Protein AF-A0AAD9IER8-F1 (afdb_monomer)

Organism: Prototheca wickerhamii (NCBI:txid3111)

Secondary structure (DSSP, 8-state):
-PPP---TTGGGSTTTHHHHSSTTSTT--SEEE-TTS-EEEPPPPPPGGG--SS--SS-HHHHHHHHHHHHHHHHHHHTTT--S-S--HHHHHHHHHHH--

Structure (mmCIF, N/CA/C/O backbone):
data_AF-A0AAD9IER8-F1
#
_entry.id   AF-A0AAD9IER8-F1
#
loop_
_atom_site.group_PDB
_atom_site.id
_atom_site.type_symbol
_atom_site.label_atom_id
_atom_site.label_alt_id
_atom_site.label_comp_id
_atom_site.label_asym_id
_atom_site.label_entity_id
_atom_site.label_seq_id
_atom_site.pdbx_PDB_ins_code
_atom_site.Cartn_x
_atom_site.Cartn_y
_atom_site.Cartn_z
_atom_site.occupancy
_atom_site.B_iso_or_equiv
_atom_site.auth_seq_id
_atom_site.auth_comp_id
_atom_site.auth_asym_id
_atom_site.auth_atom_id
_atom_site.pdbx_PDB_model_num
ATOM 1 N N . MET A 1 1 ? -27.867 47.187 26.205 1.00 40.00 1 MET A N 1
ATOM 2 C CA . MET A 1 1 ? -27.860 45.707 26.234 1.00 40.00 1 MET A CA 1
ATOM 3 C C . MET A 1 1 ? -26.607 45.228 25.512 1.00 40.00 1 MET A C 1
ATOM 5 O O . MET A 1 1 ? -26.316 45.728 24.435 1.00 40.00 1 MET A O 1
ATOM 9 N N . LEU A 1 2 ? -25.810 44.392 26.179 1.00 43.34 2 LEU A N 1
ATOM 10 C CA . LEU A 1 2 ? -24.429 44.041 25.833 1.00 43.34 2 LEU A CA 1
ATOM 11 C C . LEU A 1 2 ? -24.341 43.143 24.592 1.00 43.34 2 LEU A C 1
ATOM 13 O O . LEU A 1 2 ? -24.964 42.087 24.543 1.00 43.34 2 LEU A O 1
ATOM 17 N N . VAL A 1 3 ? -23.515 43.541 23.624 1.00 50.06 3 VAL A N 1
ATOM 18 C CA . VAL A 1 3 ? -23.120 42.708 22.479 1.00 50.06 3 VAL A CA 1
ATOM 19 C C . VAL A 1 3 ? -22.021 41.748 22.951 1.00 50.06 3 VAL A C 1
ATOM 21 O O . VAL A 1 3 ? -20.953 42.229 23.347 1.00 50.06 3 VAL A O 1
ATOM 24 N N . PRO A 1 4 ? -22.210 40.415 22.942 1.00 45.28 4 PRO A N 1
ATOM 25 C CA . PRO A 1 4 ? -21.134 39.521 23.326 1.00 45.28 4 PRO A CA 1
ATOM 26 C C . PRO A 1 4 ? -20.086 39.480 22.212 1.00 45.28 4 PRO A C 1
ATOM 28 O O . PRO A 1 4 ? -20.384 39.259 21.035 1.00 45.28 4 PRO A O 1
ATOM 31 N N . ARG A 1 5 ? -18.833 39.721 22.605 1.00 54.75 5 ARG A N 1
ATOM 32 C CA . ARG A 1 5 ? -17.658 39.642 21.738 1.00 54.75 5 ARG A CA 1
ATOM 33 C C . ARG A 1 5 ? -17.545 38.232 21.163 1.00 54.75 5 ARG A C 1
ATOM 35 O O . ARG A 1 5 ? -17.289 37.277 21.890 1.00 54.75 5 ARG A O 1
ATOM 42 N N . ARG A 1 6 ? -17.722 38.106 19.847 1.00 52.78 6 ARG A N 1
ATOM 43 C CA . ARG A 1 6 ? -17.488 36.860 19.112 1.00 52.78 6 ARG A CA 1
ATOM 44 C C . ARG A 1 6 ? -15.972 36.647 19.041 1.00 52.78 6 ARG A C 1
ATOM 46 O O . ARG A 1 6 ? -15.278 37.300 18.267 1.00 52.78 6 ARG A O 1
ATOM 53 N N . ASP A 1 7 ? -15.469 35.812 19.947 1.00 52.22 7 ASP A N 1
ATOM 54 C CA . ASP A 1 7 ? -14.054 35.487 20.108 1.00 52.22 7 ASP A CA 1
ATOM 55 C C . ASP A 1 7 ? -13.480 34.898 18.806 1.00 52.22 7 ASP A C 1
ATOM 57 O O . ASP A 1 7 ? -13.922 33.868 18.293 1.00 52.22 7 ASP A O 1
ATOM 61 N N . ARG A 1 8 ? -12.484 35.601 18.267 1.00 55.72 8 ARG A N 1
ATOM 62 C CA . ARG A 1 8 ? -11.805 35.384 16.982 1.00 55.72 8 ARG A CA 1
ATOM 63 C C . ARG A 1 8 ? -10.857 34.170 16.995 1.00 55.72 8 ARG A C 1
ATOM 65 O O . ARG A 1 8 ? -10.028 34.053 16.101 1.00 55.72 8 ARG A O 1
ATOM 72 N N . ARG A 1 9 ? -10.929 33.283 17.999 1.00 53.50 9 ARG A N 1
ATOM 73 C CA . ARG A 1 9 ? -9.944 32.200 18.227 1.00 53.50 9 ARG A CA 1
ATOM 74 C C . ARG A 1 9 ? -10.281 30.813 17.654 1.00 53.50 9 ARG A C 1
ATOM 76 O O . ARG A 1 9 ? -9.428 29.934 17.719 1.00 53.50 9 ARG A O 1
ATOM 83 N N . ARG A 1 10 ? -11.471 30.552 17.094 1.00 44.66 10 ARG A N 1
ATOM 84 C CA . ARG A 1 10 ? -11.896 29.164 16.755 1.00 44.66 10 ARG A CA 1
ATOM 85 C C . ARG A 1 10 ? -11.536 28.632 15.363 1.00 44.66 10 ARG A C 1
ATOM 87 O O . ARG A 1 10 ? -11.694 27.436 15.135 1.00 44.66 10 ARG A O 1
ATOM 94 N N . HIS A 1 11 ? -11.017 29.453 14.451 1.00 41.81 11 HIS A N 1
ATOM 95 C CA . HIS A 1 11 ? -10.789 29.029 13.059 1.00 41.81 11 HIS A CA 1
ATOM 96 C C . HIS A 1 11 ? -9.614 28.058 12.841 1.00 41.81 11 HIS A C 1
ATOM 98 O O . HIS A 1 11 ? -9.449 27.560 11.734 1.00 41.81 11 HIS A O 1
ATOM 104 N N . VAL A 1 12 ? -8.828 27.732 13.871 1.00 48.41 12 VAL A N 1
ATOM 105 C CA . VAL A 1 12 ? -7.641 26.871 13.707 1.00 48.41 12 VAL A CA 1
ATOM 106 C C . VAL A 1 12 ? -7.977 25.366 13.759 1.00 48.41 12 VAL A C 1
ATOM 108 O O . VAL A 1 12 ? -7.233 24.554 13.225 1.00 48.41 12 VAL A O 1
ATOM 111 N N . ARG A 1 13 ? -9.106 24.948 14.357 1.00 46.91 13 ARG A N 1
ATOM 112 C CA . ARG A 1 13 ? -9.350 23.522 14.686 1.00 46.91 13 ARG A CA 1
ATOM 113 C C . ARG A 1 13 ? -10.116 22.701 13.638 1.00 46.91 13 ARG A C 1
ATOM 115 O O . ARG A 1 13 ? -9.999 21.481 13.638 1.00 46.91 13 ARG A O 1
ATOM 122 N N . ALA A 1 14 ? -10.853 23.339 12.727 1.00 42.69 14 ALA A N 1
ATOM 123 C CA . ALA A 1 14 ? -11.736 22.641 11.780 1.00 42.69 14 ALA A CA 1
ATOM 124 C C . ALA A 1 14 ? -11.006 21.947 10.611 1.00 42.69 14 ALA A C 1
ATOM 126 O O . ALA A 1 14 ? -11.556 21.040 9.998 1.00 42.69 14 ALA A O 1
ATOM 127 N N . PHE A 1 15 ? -9.760 22.322 10.315 1.00 43.19 15 PHE A N 1
ATOM 128 C CA . PHE A 1 15 ? -8.997 21.717 9.215 1.00 43.19 15 PHE A CA 1
ATOM 129 C C . PHE A 1 15 ? -8.209 20.453 9.607 1.00 43.19 15 PHE A C 1
ATOM 131 O O . PHE A 1 15 ? -7.618 19.819 8.734 1.00 43.19 15 PHE A O 1
ATOM 138 N N . HIS A 1 16 ? -8.192 20.057 10.888 1.00 44.38 16 HIS A N 1
ATOM 139 C CA . HIS A 1 16 ? -7.397 18.908 11.345 1.00 44.38 16 HIS A CA 1
ATOM 140 C C . HIS A 1 16 ? -8.144 17.565 11.301 1.00 44.38 16 HIS A C 1
ATOM 142 O O . HIS A 1 16 ? -7.538 16.558 10.946 1.00 44.38 16 HIS A O 1
ATOM 148 N N . ALA A 1 17 ? -9.448 17.527 11.594 1.00 44.72 17 ALA A N 1
ATOM 149 C CA . ALA A 1 17 ? -10.189 16.265 11.721 1.00 44.72 17 ALA A CA 1
ATOM 150 C C . ALA A 1 17 ? -10.345 15.507 10.386 1.00 44.72 17 ALA A C 1
ATOM 152 O O . ALA A 1 17 ? -10.136 14.298 10.335 1.00 44.72 17 ALA A O 1
ATOM 153 N N . ALA A 1 18 ? -10.599 16.212 9.278 1.00 41.69 18 ALA A N 1
ATOM 154 C CA . ALA A 1 18 ? -10.683 15.594 7.948 1.00 41.69 18 ALA A CA 1
ATOM 155 C C . ALA A 1 18 ? -9.317 15.130 7.397 1.00 41.69 18 ALA A C 1
ATOM 157 O O . ALA A 1 18 ? -9.268 14.323 6.473 1.00 41.69 18 ALA A O 1
ATOM 158 N N . ARG A 1 19 ? -8.198 15.602 7.972 1.00 45.34 19 ARG A N 1
ATOM 159 C CA . ARG A 1 19 ? -6.845 15.151 7.607 1.00 45.34 19 ARG A CA 1
ATOM 160 C C . ARG A 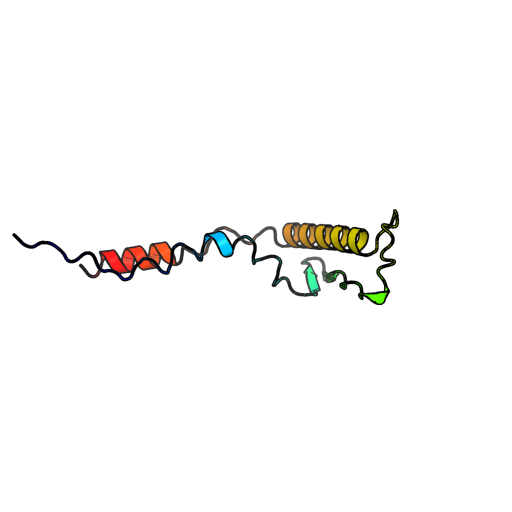1 19 ? -6.424 13.847 8.293 1.00 45.34 19 ARG A C 1
ATOM 162 O O . ARG A 1 19 ? -5.510 13.194 7.805 1.00 45.34 19 ARG A O 1
ATOM 169 N N . LEU A 1 20 ? -7.062 13.458 9.396 1.00 46.56 20 LEU A N 1
ATOM 170 C CA . LEU A 1 20 ? -6.589 12.352 10.240 1.00 46.56 20 LEU A CA 1
ATOM 171 C C . LEU A 1 20 ? -7.035 10.959 9.768 1.00 4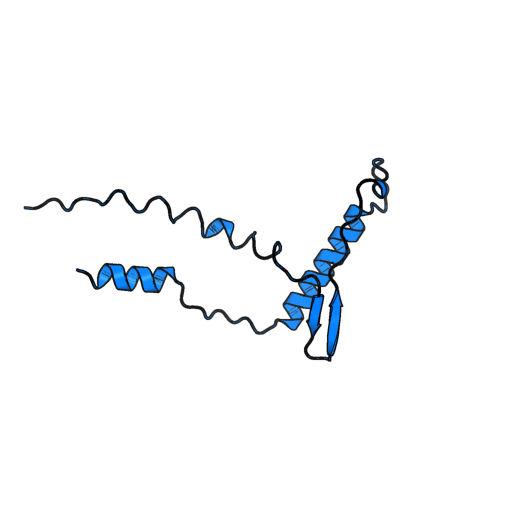6.56 20 LEU A C 1
ATOM 173 O O . LEU A 1 20 ? -6.294 10.002 9.968 1.00 46.56 20 LEU A O 1
ATOM 177 N N . ALA A 1 21 ? -8.174 10.831 9.080 1.00 44.06 21 ALA A N 1
ATOM 178 C CA . ALA A 1 21 ? -8.631 9.540 8.547 1.00 44.06 21 ALA A CA 1
ATOM 179 C C . ALA A 1 21 ? -7.738 9.001 7.410 1.00 44.06 21 ALA A C 1
ATOM 181 O O . ALA A 1 21 ? -7.611 7.791 7.251 1.00 44.06 21 ALA A O 1
ATOM 182 N N . LEU A 1 22 ? -7.071 9.886 6.660 1.00 45.75 22 LEU A N 1
ATOM 183 C CA . LEU A 1 22 ? -6.053 9.505 5.672 1.00 45.75 22 LEU A CA 1
ATOM 184 C C . LEU A 1 22 ? -4.685 9.194 6.305 1.00 45.75 22 LEU A C 1
ATOM 186 O O . LEU A 1 22 ? -3.883 8.510 5.687 1.00 45.75 22 LEU A O 1
ATOM 190 N N . ALA A 1 23 ? -4.408 9.669 7.523 1.00 44.12 23 ALA A N 1
ATOM 191 C CA . ALA A 1 23 ? -3.078 9.593 8.138 1.00 44.12 23 ALA A CA 1
ATOM 192 C C . ALA A 1 23 ? -2.814 8.296 8.934 1.00 44.12 23 ALA A C 1
ATOM 194 O O . ALA A 1 23 ? -1.715 8.100 9.452 1.00 44.12 23 ALA A O 1
ATOM 195 N N . LEU A 1 24 ? -3.806 7.408 9.061 1.00 50.44 24 LEU A N 1
ATOM 196 C CA . LEU A 1 24 ? -3.699 6.188 9.875 1.00 50.44 24 LEU A CA 1
ATOM 197 C C . LEU A 1 24 ? -3.004 5.017 9.158 1.00 50.44 24 LEU A C 1
ATOM 199 O O . LEU A 1 24 ? -2.580 4.076 9.826 1.00 50.44 24 LEU A O 1
ATOM 203 N N . THR A 1 25 ? -2.825 5.073 7.835 1.00 52.56 25 THR A N 1
ATOM 204 C CA . THR A 1 25 ? -1.985 4.103 7.104 1.00 52.56 25 THR A CA 1
ATOM 205 C C . THR A 1 25 ? -0.497 4.439 7.164 1.00 52.56 25 THR A C 1
ATOM 207 O O . THR A 1 25 ? 0.322 3.536 7.027 1.00 52.56 25 THR A O 1
ATOM 210 N N . ASP A 1 26 ? -0.139 5.702 7.411 1.00 55.28 26 ASP A N 1
ATOM 211 C CA . ASP A 1 26 ? 1.257 6.169 7.422 1.00 55.28 26 ASP A CA 1
ATOM 212 C C . ASP A 1 26 ? 2.040 5.779 8.688 1.00 55.28 26 ASP A C 1
ATOM 214 O O . ASP A 1 26 ? 3.263 5.837 8.695 1.00 55.28 26 ASP A O 1
ATOM 218 N N . ASN A 1 27 ? 1.364 5.359 9.765 1.00 62.50 27 ASN A N 1
ATOM 219 C CA . ASN A 1 27 ? 2.006 4.992 11.039 1.00 62.50 27 ASN A CA 1
ATOM 220 C C . ASN A 1 27 ? 1.725 3.542 11.473 1.00 62.50 27 ASN A C 1
ATOM 222 O O . ASN A 1 27 ? 1.738 3.230 12.666 1.00 62.50 27 ASN A O 1
ATOM 226 N N . LEU A 1 28 ? 1.430 2.640 10.532 1.00 67.62 28 LEU A N 1
ATOM 227 C CA . LEU A 1 28 ? 1.269 1.225 10.863 1.00 67.62 28 LEU A CA 1
ATOM 228 C C . LEU A 1 28 ? 2.658 0.589 11.090 1.00 67.62 28 LEU A C 1
ATOM 230 O O . LEU A 1 28 ? 3.530 0.769 10.242 1.00 67.62 28 LEU A O 1
ATOM 234 N N . PRO A 1 29 ? 2.888 -0.133 12.207 1.00 76.12 29 PRO A N 1
ATOM 235 C CA . PRO A 1 29 ? 4.194 -0.717 12.496 1.00 76.12 29 PRO A CA 1
ATOM 236 C C . PRO A 1 29 ? 4.586 -1.749 11.434 1.00 76.12 29 PRO A C 1
ATOM 238 O O . PRO A 1 29 ? 3.725 -2.445 10.891 1.00 76.12 29 PRO A O 1
ATOM 241 N N . ASP A 1 30 ? 5.893 -1.882 11.189 1.00 81.94 30 ASP A N 1
ATOM 242 C CA . ASP A 1 30 ? 6.436 -2.792 10.169 1.00 81.94 30 ASP A CA 1
ATOM 243 C C . ASP A 1 30 ? 6.152 -4.271 10.466 1.00 81.94 30 ASP A C 1
ATOM 245 O O . ASP A 1 30 ? 6.167 -5.101 9.562 1.00 81.94 30 ASP A O 1
ATOM 249 N N . SER A 1 31 ? 5.836 -4.606 11.718 1.00 84.56 31 SER A N 1
ATOM 250 C CA . SER A 1 31 ? 5.387 -5.941 12.103 1.00 84.56 31 SER A CA 1
ATOM 251 C C . SER A 1 31 ? 4.208 -5.883 13.070 1.00 84.56 31 SER A C 1
ATOM 253 O O . SER A 1 31 ? 4.141 -5.030 13.958 1.00 84.56 31 SER A O 1
ATOM 255 N N . VAL A 1 32 ? 3.257 -6.801 12.893 1.00 84.25 32 VAL A N 1
ATOM 256 C CA . VAL A 1 32 ? 2.080 -6.951 13.757 1.00 84.25 32 VAL A CA 1
ATOM 257 C C . VAL A 1 32 ? 1.998 -8.403 14.212 1.00 84.25 32 VAL A C 1
ATOM 259 O O . VAL A 1 32 ? 1.849 -9.307 13.391 1.00 84.25 32 VAL A O 1
ATOM 262 N N . ALA A 1 33 ? 2.079 -8.623 15.523 1.00 85.00 33 ALA A N 1
ATOM 263 C CA . ALA A 1 33 ? 1.826 -9.929 16.121 1.00 85.00 33 ALA A CA 1
ATOM 264 C C . ALA A 1 33 ? 0.315 -10.212 16.130 1.00 85.00 33 ALA A C 1
ATOM 266 O O . ALA A 1 33 ? -0.477 -9.410 16.630 1.00 85.00 33 ALA A O 1
ATOM 267 N N . LEU A 1 34 ? -0.081 -11.342 15.553 1.00 77.88 34 LEU A N 1
ATOM 268 C CA . LEU A 1 34 ? -1.448 -11.849 15.547 1.00 77.88 34 LEU A CA 1
ATOM 269 C C . LEU A 1 34 ? -1.732 -12.647 16.828 1.00 77.88 34 LEU A C 1
ATOM 271 O O . LEU A 1 34 ? -0.809 -13.221 17.411 1.00 77.88 34 LEU A O 1
ATOM 275 N N . PRO A 1 35 ? -3.006 -12.743 17.246 1.00 72.81 35 PRO A N 1
ATOM 276 C CA . PRO A 1 35 ? -3.404 -13.533 18.415 1.00 72.81 35 PRO A CA 1
ATOM 277 C C . PRO A 1 35 ? -3.044 -15.022 18.295 1.00 72.81 35 PRO A C 1
ATOM 279 O O . PRO A 1 35 ? -2.775 -15.664 19.305 1.00 72.81 35 PRO A O 1
ATOM 282 N N . ASP A 1 36 ? -2.955 -15.547 17.071 1.00 77.75 36 ASP A N 1
ATOM 283 C CA . ASP A 1 36 ? -2.612 -16.949 16.795 1.00 77.75 36 ASP A CA 1
ATOM 284 C C . ASP A 1 36 ? -1.094 -17.223 16.866 1.00 77.75 36 ASP A C 1
ATOM 286 O O . ASP A 1 36 ? -0.622 -18.286 16.470 1.00 77.75 36 ASP A O 1
ATOM 290 N N . GLY A 1 37 ? -0.301 -16.246 17.324 1.00 79.50 37 GLY A N 1
ATOM 291 C CA . GLY A 1 37 ? 1.160 -16.331 17.415 1.00 79.50 37 GLY A CA 1
ATOM 292 C C . GLY A 1 37 ? 1.896 -16.106 16.090 1.00 79.50 37 GLY A C 1
ATOM 293 O O . GLY A 1 37 ? 3.125 -16.082 16.070 1.00 79.50 37 GLY A O 1
ATOM 294 N N . ALA A 1 38 ? 1.173 -15.911 14.985 1.00 84.38 38 ALA A N 1
ATOM 295 C CA . ALA A 1 38 ? 1.758 -15.552 13.698 1.00 84.38 38 ALA A CA 1
ATOM 296 C C . ALA A 1 38 ? 2.137 -14.060 13.656 1.00 84.38 38 ALA A C 1
ATOM 298 O O . ALA A 1 38 ? 1.399 -13.208 14.139 1.00 84.38 38 ALA A O 1
ATOM 299 N N . THR A 1 39 ? 3.262 -13.714 13.035 1.00 88.00 39 THR A N 1
ATOM 300 C CA . THR A 1 39 ? 3.666 -12.310 12.845 1.00 88.00 39 THR A CA 1
ATOM 301 C C . THR A 1 39 ? 3.472 -11.921 11.388 1.00 88.00 39 THR A C 1
ATOM 303 O O . THR A 1 39 ? 4.089 -12.515 10.505 1.00 88.00 39 THR A O 1
ATOM 306 N N . LEU A 1 40 ? 2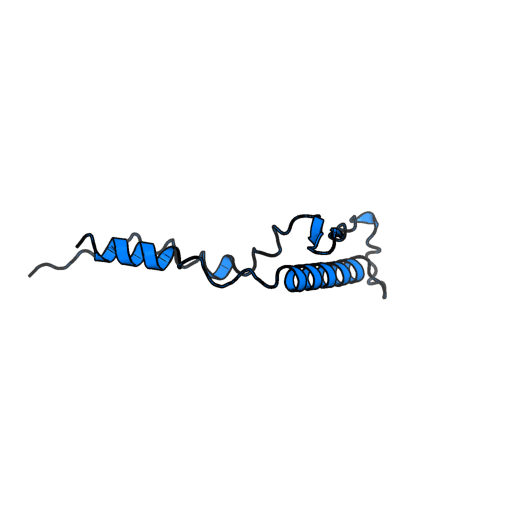.640 -10.912 11.127 1.00 88.94 40 LEU A N 1
ATOM 307 C CA . LEU A 1 40 ? 2.536 -10.297 9.805 1.00 88.94 40 LEU A CA 1
ATOM 308 C C . LEU A 1 40 ? 3.645 -9.266 9.641 1.00 88.94 40 LEU A C 1
ATOM 310 O O . LEU A 1 40 ? 3.861 -8.445 10.534 1.00 88.94 40 LEU A O 1
ATOM 314 N N . GLN A 1 41 ? 4.310 -9.296 8.492 1.00 91.69 41 GLN A N 1
ATOM 315 C CA . GLN A 1 41 ? 5.349 -8.341 8.124 1.00 91.69 41 GLN A CA 1
ATOM 316 C C . GLN A 1 41 ? 4.831 -7.423 7.026 1.00 91.69 41 GLN A C 1
ATOM 318 O O . GLN A 1 41 ? 4.206 -7.880 6.066 1.00 91.69 41 GLN A O 1
ATOM 323 N N . ARG A 1 42 ? 5.095 -6.129 7.176 1.00 91.38 42 ARG A N 1
ATOM 324 C CA . ARG A 1 42 ? 4.812 -5.143 6.145 1.00 91.38 42 ARG A CA 1
ATOM 325 C C . ARG A 1 42 ? 5.774 -5.369 4.969 1.00 91.38 42 ARG A C 1
ATOM 327 O O . ARG A 1 42 ? 6.967 -5.573 5.199 1.00 91.38 42 ARG A O 1
ATOM 334 N N . PRO A 1 43 ? 5.293 -5.320 3.716 1.00 93.44 43 PRO A N 1
ATOM 335 C CA . PRO A 1 43 ? 6.169 -5.378 2.552 1.00 93.44 43 PRO A CA 1
ATOM 336 C C . PRO A 1 43 ? 7.193 -4.244 2.579 1.00 93.44 43 PRO A C 1
ATOM 338 O O . PRO A 1 43 ? 6.867 -3.112 2.946 1.00 93.44 43 PRO A O 1
ATOM 341 N N . LYS A 1 44 ? 8.429 -4.545 2.177 1.00 92.56 44 LYS A N 1
ATOM 342 C CA . LYS A 1 44 ? 9.478 -3.535 2.044 1.00 92.56 44 LYS A CA 1
ATOM 343 C C . LYS A 1 44 ? 9.234 -2.717 0.778 1.00 92.56 44 LYS A C 1
ATOM 345 O O . LYS A 1 44 ? 8.941 -3.283 -0.273 1.00 92.56 44 LYS A O 1
ATOM 350 N N . GLU A 1 45 ? 9.372 -1.401 0.889 1.00 93.12 45 GLU A N 1
ATOM 351 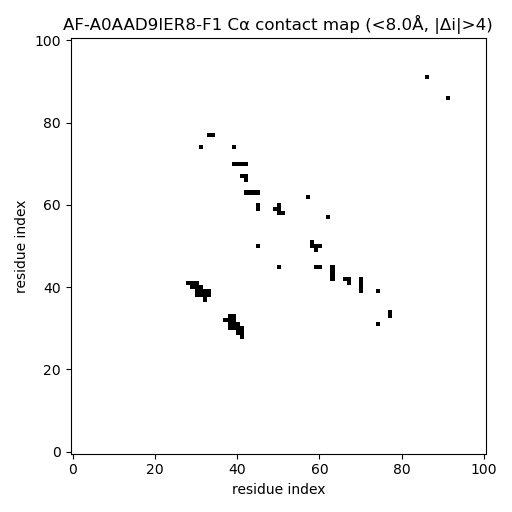C CA . GLU A 1 45 ? 9.319 -0.518 -0.272 1.00 93.12 45 GLU A CA 1
ATOM 352 C C . GLU A 1 45 ? 10.468 -0.844 -1.243 1.00 93.12 45 GLU A C 1
ATOM 354 O O . GLU A 1 45 ? 11.604 -1.025 -0.783 1.00 93.12 45 GLU A O 1
ATOM 359 N N . PRO A 1 46 ? 10.192 -0.960 -2.556 1.00 94.25 46 PRO A N 1
ATOM 360 C CA . PRO A 1 46 ? 11.232 -1.224 -3.533 1.00 94.25 46 PRO A CA 1
ATOM 361 C C . PRO A 1 46 ? 12.141 -0.013 -3.706 1.00 94.25 46 PRO A C 1
ATOM 363 O O . PRO A 1 46 ? 11.719 1.141 -3.633 1.00 94.25 46 PRO A O 1
ATOM 366 N N . GLU A 1 47 ? 13.403 -0.281 -3.997 1.00 93.56 47 GLU A N 1
ATOM 367 C CA . GLU A 1 47 ? 14.371 0.776 -4.238 1.00 93.56 47 GLU A CA 1
ATOM 368 C C . GLU A 1 47 ? 14.188 1.400 -5.637 1.00 93.56 47 GLU A C 1
ATOM 370 O O . GLU A 1 47 ? 13.753 0.723 -6.576 1.00 93.56 47 GLU A O 1
ATOM 375 N N . PRO A 1 48 ? 14.605 2.663 -5.861 1.00 90.31 48 PRO A N 1
ATOM 376 C CA . PRO A 1 48 ? 14.453 3.319 -7.163 1.00 90.31 48 PRO A CA 1
ATOM 377 C C . PRO A 1 48 ? 15.090 2.544 -8.327 1.00 90.31 48 PRO A C 1
ATOM 379 O O . PRO A 1 48 ? 14.558 2.546 -9.436 1.00 90.31 48 PRO A O 1
ATOM 382 N N . HIS A 1 49 ? 16.204 1.852 -8.075 1.00 90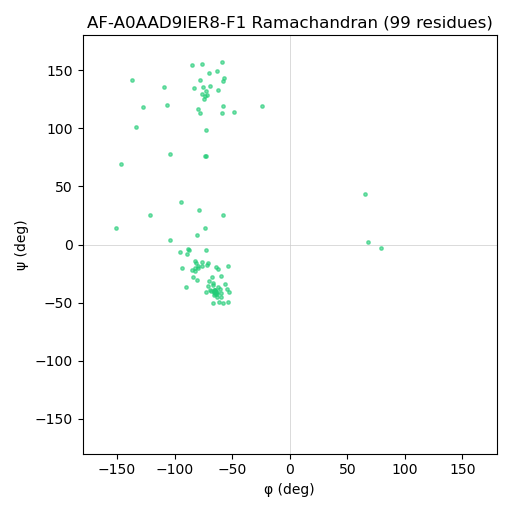.44 49 HIS A N 1
ATOM 383 C CA . HIS A 1 49 ? 16.927 1.042 -9.066 1.00 90.44 49 HIS A CA 1
ATOM 384 C C . HIS A 1 49 ? 16.205 -0.258 -9.456 1.00 90.44 49 HIS A C 1
ATOM 386 O O . HIS A 1 49 ? 16.526 -0.840 -10.490 1.00 90.44 49 HIS A O 1
ATOM 392 N N . GLU A 1 50 ? 15.238 -0.721 -8.661 1.00 91.12 50 GLU A N 1
ATOM 393 C CA . GLU A 1 50 ? 14.422 -1.899 -8.984 1.00 91.12 50 GLU A CA 1
ATOM 394 C C . GLU A 1 50 ? 13.301 -1.546 -9.975 1.00 91.12 50 GLU A C 1
ATOM 396 O O . GLU A 1 50 ? 12.762 -2.409 -10.672 1.00 91.12 50 GLU A O 1
ATOM 401 N N . CYS A 1 51 ? 12.969 -0.256 -10.098 1.00 91.12 51 CYS A N 1
ATOM 402 C CA . CYS A 1 51 ? 11.999 0.222 -11.068 1.00 91.12 51 CYS A CA 1
ATOM 403 C C . CYS A 1 51 ? 12.609 0.290 -12.478 1.00 91.12 51 CYS A C 1
ATOM 405 O O . CYS A 1 51 ? 13.447 1.137 -12.779 1.00 91.12 51 CYS A O 1
ATOM 407 N N . CYS A 1 52 ? 12.111 -0.556 -13.390 1.00 89.94 52 CYS A N 1
ATOM 408 C CA . CYS A 1 52 ? 12.545 -0.595 -14.793 1.00 89.94 52 CYS A CA 1
ATOM 409 C C . CYS A 1 52 ? 12.279 0.718 -15.564 1.00 89.94 52 CYS A C 1
ATOM 411 O O . CYS A 1 52 ? 12.856 0.918 -16.633 1.00 89.94 52 CYS A O 1
ATOM 413 N N . GLY A 1 53 ? 11.352 1.564 -15.089 1.00 89.19 53 GLY A N 1
ATOM 414 C CA . GLY A 1 53 ? 10.945 2.826 -15.727 1.00 89.19 53 GLY A CA 1
ATOM 415 C C . GLY A 1 53 ? 10.200 2.688 -17.064 1.00 89.19 53 GLY A C 1
ATOM 416 O O . GLY A 1 53 ? 9.864 3.690 -17.685 1.00 89.19 53 GLY A O 1
ATOM 417 N N . ARG A 1 54 ? 9.936 1.460 -17.527 1.00 90.25 54 ARG A N 1
ATOM 418 C CA . ARG A 1 54 ? 9.391 1.166 -18.867 1.00 90.25 54 ARG A CA 1
ATOM 419 C C . ARG A 1 54 ? 7.904 0.803 -18.891 1.00 90.25 54 ARG A C 1
ATOM 421 O O . ARG A 1 54 ? 7.402 0.439 -19.946 1.00 90.25 54 ARG A O 1
ATOM 428 N N . GLY A 1 55 ? 7.210 0.858 -17.752 1.00 87.12 55 GLY A N 1
ATOM 429 C CA . GLY A 1 55 ? 5.810 0.417 -17.669 1.00 87.12 55 GLY A CA 1
ATOM 430 C C . GLY A 1 55 ? 5.652 -1.089 -17.909 1.00 87.12 55 GLY A C 1
ATOM 431 O O . GLY A 1 55 ? 4.786 -1.509 -18.667 1.00 87.12 55 GLY A O 1
ATOM 432 N N . CYS A 1 56 ? 6.535 -1.888 -17.303 1.00 88.62 56 CYS A N 1
ATOM 433 C CA . CYS A 1 56 ? 6.523 -3.348 -17.371 1.00 88.62 56 CYS A CA 1
ATOM 434 C C . CYS A 1 56 ? 5.163 -3.918 -16.872 1.00 88.62 56 CYS A C 1
ATOM 436 O O . CYS A 1 56 ? 4.610 -3.383 -15.913 1.00 88.62 56 CYS A O 1
ATOM 438 N N . GLU A 1 57 ? 4.647 -4.999 -17.483 1.00 89.25 57 GLU A N 1
ATOM 439 C CA . GLU A 1 57 ? 3.367 -5.652 -17.101 1.00 89.25 57 GLU A CA 1
ATOM 440 C C . GLU A 1 57 ? 3.322 -6.006 -15.606 1.00 89.25 57 GLU A C 1
ATOM 442 O O . GLU A 1 57 ? 2.341 -5.741 -14.916 1.00 89.25 57 GLU A O 1
ATOM 447 N N . PHE A 1 58 ? 4.445 -6.506 -15.088 1.00 89.62 58 PHE A N 1
ATOM 448 C CA . PHE A 1 58 ? 4.673 -6.757 -13.668 1.00 89.62 58 PHE A CA 1
ATOM 449 C C . PHE A 1 58 ? 5.587 -5.675 -13.087 1.00 89.62 58 PHE A C 1
ATOM 451 O O . PHE A 1 58 ? 6.793 -5.862 -12.924 1.00 89.62 58 PHE A O 1
ATOM 458 N N . CYS A 1 59 ? 5.025 -4.496 -12.829 1.00 92.62 59 CYS A N 1
ATOM 459 C CA . CYS A 1 59 ? 5.754 -3.403 -12.194 1.00 92.62 59 CYS A CA 1
ATOM 460 C C . CYS A 1 59 ? 5.989 -3.702 -10.705 1.00 92.62 59 CYS A C 1
ATOM 462 O O . CYS A 1 59 ? 5.050 -4.035 -9.983 1.00 92.62 59 CYS A O 1
ATOM 464 N N . VAL A 1 60 ? 7.225 -3.511 -10.228 1.00 95.31 60 VAL A N 1
ATOM 465 C CA . VAL A 1 60 ? 7.590 -3.718 -8.814 1.00 95.31 60 VAL A CA 1
ATOM 466 C C . VAL A 1 60 ? 6.705 -2.905 -7.863 1.00 95.31 60 VAL A C 1
ATOM 468 O O . VAL A 1 60 ? 6.257 -3.415 -6.842 1.00 95.31 60 VAL A O 1
ATOM 471 N N . TRP A 1 61 ? 6.357 -1.673 -8.248 1.00 94.12 61 TRP A N 1
ATOM 472 C CA . TRP A 1 61 ? 5.452 -0.824 -7.477 1.00 94.12 61 TRP A CA 1
ATOM 473 C C . TRP A 1 61 ? 4.038 -1.394 -7.413 1.00 94.12 61 TRP A C 1
ATOM 475 O O . TRP A 1 61 ? 3.404 -1.335 -6.368 1.00 94.12 61 TRP A O 1
ATOM 485 N N . THR A 1 62 ? 3.539 -1.968 -8.508 1.00 93.62 62 THR A N 1
ATOM 486 C CA . THR A 1 62 ? 2.208 -2.588 -8.535 1.00 93.62 62 THR A CA 1
ATOM 487 C C . THR A 1 62 ? 2.140 -3.774 -7.581 1.00 93.62 62 THR A C 1
ATOM 489 O O . THR A 1 62 ? 1.193 -3.859 -6.803 1.00 93.62 62 THR A O 1
ATOM 492 N N . ILE A 1 63 ? 3.160 -4.637 -7.600 1.00 94.69 63 ILE A N 1
ATOM 493 C CA . ILE A 1 63 ? 3.266 -5.783 -6.688 1.00 94.69 63 ILE A CA 1
ATOM 494 C C . ILE A 1 63 ? 3.334 -5.289 -5.238 1.00 94.69 63 ILE A C 1
ATOM 496 O O . ILE A 1 63 ? 2.523 -5.700 -4.415 1.00 94.69 63 ILE A O 1
ATOM 500 N N . TYR A 1 64 ? 4.210 -4.321 -4.949 1.00 94.94 64 TYR A N 1
ATOM 501 C CA . TYR A 1 64 ? 4.337 -3.724 -3.617 1.00 94.94 64 TYR A CA 1
ATOM 502 C C . TYR A 1 64 ? 3.005 -3.190 -3.071 1.00 94.94 64 TYR A C 1
ATOM 504 O O . TYR A 1 64 ? 2.626 -3.501 -1.942 1.00 94.94 64 TYR A O 1
ATOM 512 N N . TRP A 1 65 ? 2.268 -2.400 -3.857 1.00 93.81 65 TRP A N 1
ATOM 513 C CA . TRP A 1 65 ? 0.995 -1.831 -3.404 1.00 93.81 65 TRP A CA 1
ATOM 514 C C . TRP A 1 65 ? -0.076 -2.895 -3.177 1.00 93.81 65 TRP A C 1
ATOM 516 O O . TRP A 1 65 ? -0.915 -2.742 -2.286 1.00 93.81 65 TRP A O 1
ATOM 526 N N . GLN A 1 66 ? -0.052 -3.963 -3.972 1.00 95.06 66 GLN A N 1
ATOM 527 C CA . GLN A 1 66 ? -0.954 -5.091 -3.806 1.00 95.06 66 GLN A CA 1
ATOM 528 C C . GLN A 1 66 ? -0.662 -5.841 -2.503 1.00 95.06 66 GLN A C 1
ATOM 530 O O . GLN A 1 66 ? -1.562 -5.972 -1.672 1.00 95.06 66 GLN A O 1
ATOM 535 N N . ASP A 1 67 ? 0.599 -6.198 -2.262 1.00 95.19 67 ASP A N 1
ATOM 536 C CA . ASP A 1 67 ? 1.024 -6.856 -1.025 1.00 95.19 67 ASP A CA 1
ATOM 537 C C . ASP A 1 67 ? 0.741 -5.976 0.205 1.00 95.19 67 ASP A C 1
ATOM 539 O O . ASP A 1 67 ? 0.306 -6.456 1.256 1.00 95.19 67 ASP A O 1
ATOM 543 N N . LEU A 1 68 ? 0.942 -4.657 0.085 1.00 93.69 68 LEU A N 1
ATOM 544 C CA . LEU A 1 68 ? 0.693 -3.717 1.177 1.00 93.69 68 LEU A CA 1
ATOM 545 C C . LEU A 1 68 ? -0.794 -3.664 1.535 1.00 93.69 68 LEU A C 1
ATOM 547 O O . LEU A 1 68 ? -1.153 -3.614 2.715 1.00 93.69 68 LEU A O 1
ATOM 551 N N . LYS A 1 69 ? -1.667 -3.688 0.526 1.00 91.75 69 LYS A N 1
ATOM 552 C CA . LYS A 1 69 ? -3.117 -3.723 0.721 1.00 91.75 69 LYS A CA 1
ATOM 553 C C . LYS A 1 69 ? -3.547 -5.009 1.426 1.00 91.75 69 LYS A C 1
ATOM 555 O O . LYS A 1 69 ? -4.380 -4.952 2.334 1.00 91.75 69 LYS A O 1
ATOM 560 N N . ASP A 1 70 ? -2.959 -6.142 1.057 1.00 92.44 70 ASP A N 1
ATOM 561 C CA . ASP A 1 70 ? -3.250 -7.434 1.678 1.00 92.44 70 ASP A CA 1
ATOM 562 C C . ASP A 1 70 ? -2.793 -7.470 3.143 1.00 92.44 70 ASP A C 1
ATOM 564 O O . ASP A 1 70 ? -3.554 -7.900 4.017 1.00 92.44 70 ASP A O 1
ATOM 568 N N . PHE A 1 71 ? -1.616 -6.913 3.446 1.00 90.44 71 PHE A N 1
ATOM 569 C CA . PHE A 1 71 ? -1.149 -6.722 4.821 1.00 90.44 71 PHE A CA 1
ATOM 570 C C . PHE A 1 71 ? -2.121 -5.865 5.643 1.00 90.44 71 PHE A C 1
ATOM 572 O O . PHE A 1 71 ? -2.549 -6.275 6.723 1.00 90.44 71 PHE A O 1
ATOM 579 N N . GLN A 1 72 ? -2.528 -4.699 5.131 1.00 87.75 72 GLN A N 1
ATOM 580 C CA . GLN A 1 72 ? -3.476 -3.817 5.821 1.00 87.75 72 GLN A CA 1
ATOM 581 C C . GLN A 1 72 ? -4.819 -4.509 6.079 1.00 87.75 72 GLN A C 1
ATOM 583 O O . GLN A 1 72 ? -5.375 -4.388 7.172 1.00 87.75 72 GLN A O 1
ATOM 588 N N . ALA A 1 73 ? -5.327 -5.270 5.107 1.00 86.56 73 ALA A N 1
ATOM 589 C CA . ALA A 1 73 ? -6.560 -6.033 5.259 1.00 86.56 73 ALA A CA 1
ATOM 590 C C . ALA A 1 73 ? -6.425 -7.136 6.321 1.00 86.56 73 ALA A C 1
ATOM 592 O O . ALA A 1 73 ? -7.327 -7.312 7.141 1.00 86.56 73 ALA A O 1
ATOM 593 N N . ALA A 1 74 ? -5.302 -7.856 6.344 1.00 87.19 74 ALA A N 1
ATOM 594 C CA . ALA A 1 74 ? -5.026 -8.881 7.347 1.00 87.19 74 ALA A CA 1
ATOM 595 C C . ALA A 1 74 ? -4.914 -8.284 8.759 1.00 87.19 74 ALA A C 1
ATOM 597 O O . ALA A 1 74 ? -5.498 -8.814 9.705 1.00 87.19 74 ALA A O 1
ATOM 598 N N . VAL A 1 75 ? -4.255 -7.131 8.889 1.00 85.19 75 VAL A N 1
ATOM 599 C CA . VAL A 1 75 ? -4.159 -6.384 10.148 1.00 85.19 75 VAL A CA 1
ATOM 600 C C . VAL A 1 75 ? -5.522 -5.855 10.598 1.00 85.19 75 VAL A C 1
ATOM 602 O O . VAL A 1 75 ? -5.839 -5.909 11.781 1.00 85.19 75 VAL A O 1
ATOM 605 N N . ALA A 1 76 ? -6.358 -5.356 9.688 1.00 82.94 76 ALA A N 1
ATOM 606 C CA . ALA A 1 76 ? -7.702 -4.892 10.030 1.00 82.94 76 ALA A CA 1
ATOM 607 C C . ALA A 1 76 ? -8.601 -6.041 10.518 1.00 82.94 76 ALA A C 1
ATOM 609 O O . ALA A 1 76 ? -9.353 -5.871 11.476 1.00 82.94 76 ALA A O 1
ATOM 610 N N . ARG A 1 77 ? -8.494 -7.221 9.892 1.00 83.31 77 ARG A N 1
ATOM 611 C CA . ARG A 1 77 ? -9.223 -8.432 10.303 1.00 83.31 77 ARG A CA 1
ATOM 612 C C . ARG A 1 77 ? -8.780 -8.925 11.676 1.00 83.31 77 ARG A C 1
ATOM 614 O O . ARG A 1 77 ? -9.625 -9.280 12.490 1.00 83.31 77 ARG A O 1
ATOM 621 N N . SER A 1 78 ? -7.474 -8.937 11.938 1.00 77.38 78 SER A N 1
ATOM 622 C CA . SER A 1 78 ? -6.941 -9.388 13.225 1.00 77.38 78 SER A CA 1
ATOM 623 C C . SER A 1 78 ? -7.228 -8.409 14.359 1.00 77.38 78 SER A C 1
ATOM 625 O O . SER A 1 78 ? -7.540 -8.822 15.472 1.00 77.38 78 SER A O 1
ATOM 627 N N . LYS A 1 79 ? -7.211 -7.105 14.067 1.00 67.88 79 LYS A N 1
ATOM 628 C CA . LYS A 1 79 ? -7.611 -6.032 14.983 1.00 67.88 79 LYS A CA 1
ATOM 629 C C . LYS A 1 79 ? -9.132 -5.865 15.096 1.00 67.88 79 LYS A C 1
ATOM 631 O O . LYS A 1 79 ? -9.568 -4.748 15.359 1.00 67.88 79 LYS A O 1
ATOM 636 N N . GLY A 1 80 ? -9.941 -6.915 14.922 1.00 58.06 80 GLY A N 1
ATOM 637 C CA . GLY A 1 80 ? -11.417 -6.887 14.931 1.00 58.06 80 GLY A CA 1
ATOM 638 C C . GLY A 1 80 ? -12.121 -6.346 16.198 1.00 58.06 80 GLY A C 1
ATOM 639 O O . GLY A 1 80 ? -13.257 -6.723 16.463 1.00 58.06 80 GLY A O 1
ATOM 640 N N . SER A 1 81 ? -11.483 -5.490 17.002 1.00 48.47 81 SER A N 1
ATOM 641 C CA . SER A 1 81 ? -11.931 -5.007 18.308 1.00 48.47 81 SER A CA 1
ATOM 642 C C . SER A 1 81 ? -11.448 -3.598 18.706 1.00 48.47 81 SER A C 1
ATOM 644 O O . SER A 1 81 ? -11.623 -3.225 19.867 1.00 48.47 81 SER A O 1
ATOM 646 N N . LEU A 1 82 ? -10.909 -2.758 17.806 1.00 50.22 82 LEU A N 1
ATOM 647 C CA . LEU A 1 82 ? -10.818 -1.312 18.097 1.00 50.22 82 LEU A CA 1
ATOM 648 C C . LEU A 1 82 ? -12.222 -0.699 17.981 1.00 50.22 82 LEU A C 1
ATOM 650 O O . LEU A 1 82 ? -12.585 -0.098 16.973 1.00 50.22 82 LEU A O 1
ATOM 654 N N . GLY A 1 83 ? -13.048 -0.947 18.998 1.00 42.09 83 GLY A N 1
ATOM 655 C CA . GLY A 1 83 ? -14.394 -0.401 19.105 1.00 42.09 83 GLY A CA 1
ATOM 656 C C . GLY A 1 83 ? -14.396 1.135 19.099 1.00 42.09 83 GLY A C 1
ATOM 657 O O . GLY A 1 83 ? -13.390 1.760 19.444 1.00 42.09 83 GLY A O 1
ATOM 658 N N . PRO A 1 84 ? -15.527 1.762 18.729 1.00 49.97 84 PRO A N 1
ATOM 659 C CA . PRO A 1 84 ? -15.679 3.213 18.720 1.00 49.97 84 PRO A CA 1
ATOM 660 C C . PRO A 1 84 ? -15.787 3.726 20.159 1.00 49.97 84 PRO A C 1
ATOM 662 O O . PRO A 1 84 ? -16.877 3.986 20.653 1.00 49.97 84 PRO A O 1
ATOM 665 N N . GLN A 1 85 ? -14.679 3.787 20.886 1.00 49.47 85 GLN A N 1
ATOM 666 C C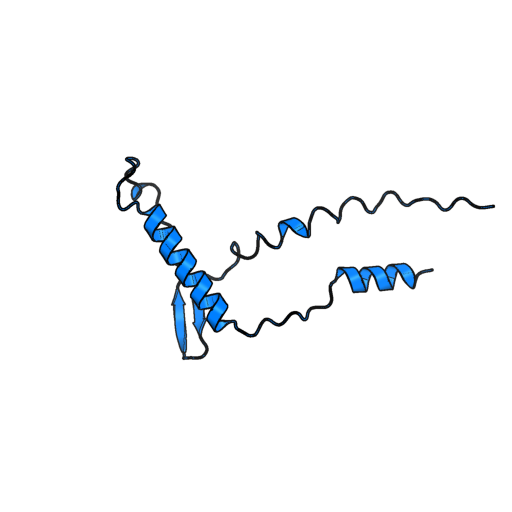A . GLN A 1 85 ? -14.680 4.227 22.279 1.00 49.47 85 GLN A CA 1
ATOM 667 C C . GLN A 1 85 ? -13.386 4.966 22.591 1.00 49.47 85 GLN A C 1
ATOM 669 O O . GLN A 1 85 ? -12.560 4.522 23.377 1.00 49.47 85 GLN A O 1
ATOM 674 N N . GLN A 1 86 ? -13.229 6.144 22.012 1.00 47.53 86 GLN A N 1
ATOM 675 C CA . GLN A 1 86 ? -12.636 7.215 22.789 1.00 47.53 86 GLN A CA 1
ATOM 676 C C . GLN A 1 86 ? -13.531 8.407 22.521 1.00 47.53 86 GLN A C 1
ATO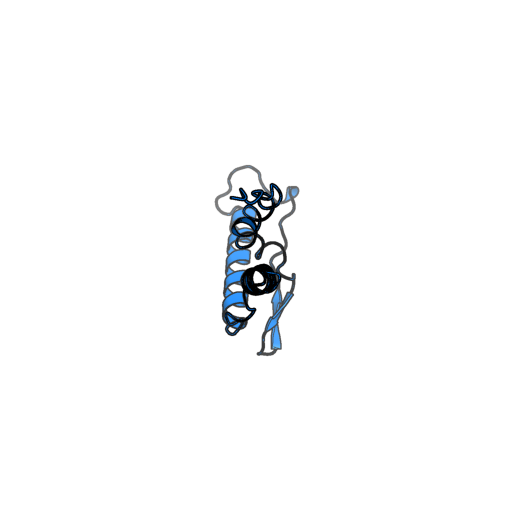M 678 O O . GLN A 1 86 ? -13.499 8.954 21.422 1.00 47.53 86 GLN A O 1
ATOM 683 N N . LEU A 1 87 ? -14.407 8.688 23.490 1.00 60.50 87 LEU A N 1
ATOM 684 C CA . LEU A 1 87 ? -15.207 9.907 23.595 1.00 60.50 87 LEU A CA 1
ATOM 685 C C . LEU A 1 87 ? -14.507 11.028 22.843 1.00 60.50 87 LEU A C 1
ATOM 687 O O . LEU A 1 87 ? -13.341 11.304 23.144 1.00 60.50 87 LEU A O 1
ATOM 691 N N . ASP A 1 88 ? -15.186 11.570 21.830 1.00 64.50 88 ASP A N 1
ATOM 692 C CA . ASP A 1 88 ? -14.615 12.573 20.947 1.00 64.50 88 ASP A CA 1
ATOM 693 C C . ASP A 1 88 ? -13.955 13.639 21.838 1.00 64.50 88 ASP A C 1
ATOM 695 O O . ASP A 1 88 ? -14.654 14.305 22.611 1.00 64.50 88 ASP A O 1
ATOM 699 N N . PRO A 1 89 ? -12.616 13.795 21.798 1.00 73.00 89 PRO A N 1
ATOM 700 C CA . PRO A 1 89 ? -11.918 14.795 22.601 1.00 73.00 89 PRO A CA 1
ATOM 701 C C . PRO A 1 89 ? -12.490 16.207 22.397 1.00 73.00 89 PRO A C 1
ATOM 703 O O . PRO A 1 89 ? -12.279 17.107 23.215 1.00 73.00 89 PRO A O 1
ATOM 706 N N . PHE A 1 90 ? -13.220 16.410 21.298 1.00 67.25 90 PHE A N 1
ATOM 707 C CA . PHE A 1 90 ? -13.980 17.605 21.010 1.00 67.25 90 PHE A CA 1
ATOM 708 C C . PHE A 1 90 ? -15.254 17.747 21.853 1.00 67.25 90 PHE A C 1
ATOM 710 O O . PHE A 1 90 ? -15.496 18.838 22.359 1.00 67.25 90 PHE A O 1
ATOM 717 N N . GLU A 1 91 ? -16.022 16.686 22.095 1.00 76.31 91 GLU A N 1
ATOM 718 C CA . GLU A 1 91 ? -17.258 16.727 22.894 1.00 76.31 91 GLU A CA 1
ATOM 719 C C . GLU A 1 91 ? -16.962 17.078 24.363 1.00 76.31 91 GLU A C 1
ATOM 721 O O . GLU A 1 91 ? -17.634 17.900 24.993 1.00 76.31 91 GLU A O 1
ATOM 726 N N . GLU A 1 92 ? -15.866 16.541 24.902 1.00 74.00 92 GLU A N 1
ATOM 727 C CA . GLU A 1 92 ? -15.390 16.867 26.248 1.00 74.00 92 GLU A CA 1
ATOM 728 C C . GLU A 1 92 ? -14.913 18.329 26.350 1.00 74.00 92 GLU A C 1
ATOM 730 O O . GLU A 1 92 ? -15.115 19.019 27.359 1.00 74.00 92 GLU A O 1
ATOM 735 N N . PHE A 1 93 ? -14.323 18.837 25.266 1.00 78.19 93 PHE A N 1
ATOM 736 C CA . PHE A 1 93 ? -13.946 20.239 25.141 1.00 78.19 93 PHE A CA 1
ATOM 737 C C . PHE A 1 93 ? -15.178 21.152 25.026 1.00 78.19 93 PHE A C 1
ATOM 739 O O . PHE A 1 93 ? -15.206 22.220 25.642 1.00 78.19 93 PHE A O 1
ATOM 746 N N . GLU A 1 94 ? -16.219 20.735 24.302 1.00 80.44 94 GLU A N 1
ATOM 747 C CA . GLU A 1 94 ? -17.493 21.452 24.194 1.00 80.44 94 GLU A CA 1
ATOM 748 C C . GLU A 1 94 ? -18.209 21.550 25.541 1.00 80.44 94 GLU A C 1
ATOM 750 O O . GLU A 1 94 ? -18.658 22.634 25.922 1.00 80.44 94 GLU A O 1
ATOM 755 N N . LYS A 1 95 ? -18.219 20.464 26.317 1.00 82.06 95 LYS A N 1
ATOM 756 C CA . LYS A 1 95 ? -18.756 20.446 27.684 1.00 82.06 95 LYS A CA 1
ATOM 757 C C . LYS A 1 95 ? -18.026 21.434 28.598 1.00 82.06 95 LYS A C 1
ATOM 759 O O . LYS A 1 95 ? -18.661 22.212 29.312 1.00 82.06 95 LYS A O 1
ATOM 764 N N . LYS A 1 96 ? -16.689 21.470 28.534 1.00 79.81 96 LYS A N 1
ATOM 765 C CA . LYS A 1 96 ? -15.865 22.431 29.294 1.00 79.81 96 LYS A CA 1
ATOM 766 C C . LYS A 1 96 ? -16.138 23.881 28.903 1.00 79.81 96 LYS A C 1
ATOM 768 O O . LYS A 1 96 ? -16.139 24.756 29.765 1.00 79.81 96 LYS A O 1
ATOM 773 N N . LEU A 1 97 ? -16.392 24.139 27.623 1.00 75.00 97 LEU A N 1
ATOM 774 C CA . LEU A 1 97 ? -16.744 25.473 27.142 1.00 75.00 97 LEU A CA 1
ATOM 775 C C . LEU A 1 97 ? -18.141 25.923 27.590 1.00 75.00 97 LEU A C 1
ATOM 777 O O . LEU A 1 97 ? -18.349 27.118 27.770 1.00 75.00 97 LEU A O 1
ATOM 781 N N . GLN A 1 98 ? -19.088 25.00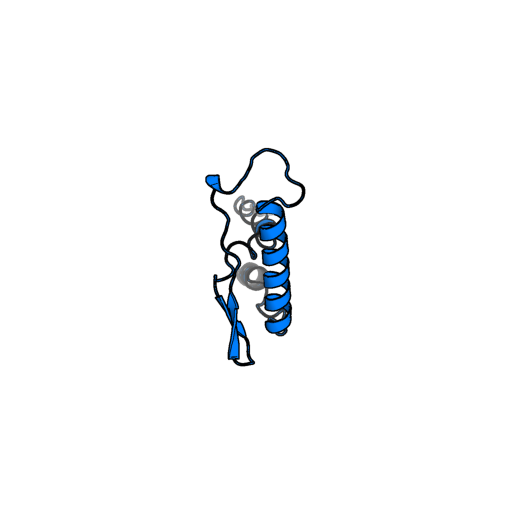0 27.759 1.00 78.31 98 GLN A N 1
ATOM 782 C CA . GLN A 1 98 ? -20.445 25.312 28.224 1.00 78.31 98 GLN A CA 1
ATOM 783 C C . GLN A 1 98 ? -20.533 25.481 29.746 1.00 78.31 98 GLN A C 1
ATOM 785 O O . GLN A 1 98 ? -21.353 26.262 30.218 1.00 78.31 98 GLN A O 1
ATOM 790 N N . SER A 1 99 ? -19.681 24.782 30.501 1.00 74.94 99 SER A N 1
ATOM 791 C CA . SER A 1 99 ? -19.658 24.824 31.968 1.00 74.94 99 SER A CA 1
ATOM 792 C C . SER A 1 99 ? -18.908 26.023 32.555 1.00 74.94 99 SER A C 1
ATOM 794 O O . SER A 1 99 ? -19.056 26.294 33.740 1.00 74.94 99 SER A O 1
ATOM 796 N N . ASN A 1 100 ? -18.088 26.722 31.767 1.00 70.25 100 ASN A N 1
ATOM 797 C CA . ASN A 1 100 ? -17.370 27.923 32.210 1.00 70.25 100 ASN A CA 1
ATOM 798 C C . ASN A 1 100 ? -18.153 29.200 31.851 1.00 70.25 100 ASN A C 1
ATOM 800 O O . ASN A 1 100 ? -17.582 30.198 31.403 1.00 70.25 100 ASN A O 1
ATOM 804 N N . LYS A 1 101 ? -19.481 29.099 31.958 1.00 55.31 101 LYS A N 1
ATOM 805 C CA . LYS A 1 101 ? -20.446 30.165 31.722 1.00 55.31 101 LYS A CA 1
ATOM 806 C C . LYS A 1 101 ? -21.065 30.608 33.038 1.00 55.31 101 LYS A C 1
ATOM 808 O O . LYS A 1 101 ? -21.351 29.718 33.865 1.00 55.31 101 LYS A O 1
#

Mean predicted aligned error: 15.5 Å

Sequence (101 aa):
MLVPRRDRRRHVRAFHAARLALALTDNLPDSVALPDGATLQRPKEPEPHECCGRGCEFCVWTIYWQDLKDFQAAVARSKGSLGPQQLDPFEEFEKKLQSNK

Nearest PDB structures (foldseek):
  5gjr-assembly1_P  TM=3.848E-01  e=6.434E+00  Homo sapiens

Foldseek 3Di:
DDDDDPDPPPPPPPVPPVVVVVCVLVPDDQWDQFPVRDIQGQDDDDDPVQAPVPPDPDGPVVVNVVSNVVSVVVVCVRPVPPDPDDDDPVVVVVVVVVVVD

pLDDT: mean 72.18, std 18.95, range [40.0, 95.31]

InterPro domains:
  IPR019180 Oxidoreductase-like, N-terminal [PF09791] (41-77)

Solvent-accessible surface area (backbone atoms only — not comparable to full-atom values): 6791 Å² total; per-residue (Å²): 136,86,80,80,80,80,74,88,76,68,83,76,63,75,73,52,66,81,54,49,78,74,51,62,74,80,71,61,68,64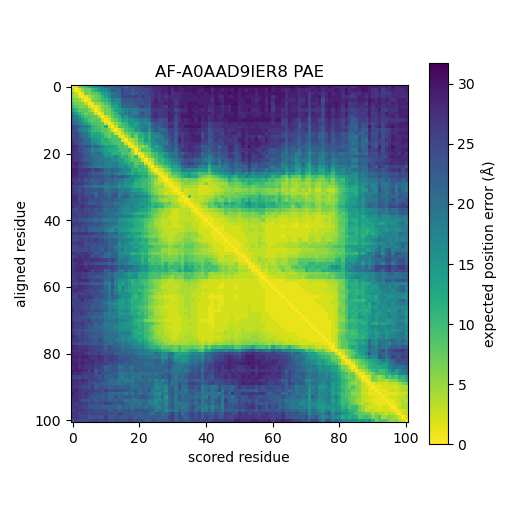,59,46,80,42,94,88,74,48,71,50,65,55,70,74,82,80,55,80,86,70,53,84,86,71,79,54,95,81,36,63,68,59,52,45,54,50,52,40,50,52,43,52,51,52,51,53,61,72,52,74,70,82,64,100,73,70,78,55,74,61,60,60,49,50,52,54,63,63,67,76,108

Radius of gyration: 22.5 Å; Cα contacts (8 Å, |Δi|>4): 40; chains: 1; bounding box: 45×63×51 Å